Protein AF-A0A4V1L3H1-F1 (afdb_monomer_lite)

Secondary structure (DSSP, 8-state):
-HHHHHHHHTT-HHHHHHHHHHHHT--HHHHHHHHHHHHHHS-------PEEEEEE-SS-EEEEEESSHHHHHHHHHHHHHH-TTT--EEEEEE----TTS----

Organism: NCBI:txid1325107

Radius of gyration: 19.8 Å; chains: 1; bounding box: 36×34×53 Å

Foldseek 3Di:
DVVLLVCQLVVNNVVSLVCQCVVVVDDSVVSVVVSVVVCVVPPRPHQAFKKKKWWQFPVGIDIDIDRDPVVSVVVVVVCCVPPVPTTPDIDIDGPDPDPPPPPDD

Sequence (105 aa):
MQAILQFLREGRELDALEEFSSGFQTDEKTAKAAIEAIVDASPPVYVSDEYLLISRTEEGYEVSSFLSKDEARDKADDLLSSRKEVVIAVTIARSMSNRFMLDFQ

pLDDT: mean 74.25, std 14.35, range [35.84, 90.69]

Structure (mmCIF, N/CA/C/O backbone):
data_AF-A0A4V1L3H1-F1
#
_entry.id   AF-A0A4V1L3H1-F1
#
loop_
_atom_site.group_PDB
_atom_site.id
_atom_site.type_symbol
_atom_site.label_atom_id
_atom_site.label_alt_id
_atom_site.label_comp_id
_atom_site.label_asym_id
_atom_site.label_entity_id
_atom_site.label_seq_id
_atom_site.pdbx_PDB_ins_code
_atom_site.Cartn_x
_atom_site.Cartn_y
_atom_site.Cartn_z
_atom_site.occupancy
_atom_site.B_iso_or_equiv
_atom_site.auth_seq_id
_atom_site.auth_comp_id
_atom_site.auth_asym_id
_atom_site.auth_atom_id
_atom_site.pdbx_PDB_model_num
ATOM 1 N N . MET A 1 1 ? 18.008 -3.730 -17.307 1.00 74.56 1 MET A N 1
ATOM 2 C CA . MET A 1 1 ? 16.622 -4.228 -17.506 1.00 74.56 1 MET A CA 1
ATOM 3 C C . MET A 1 1 ? 16.036 -4.878 -16.253 1.00 74.56 1 MET A C 1
ATOM 5 O O . MET A 1 1 ? 14.972 -4.460 -15.828 1.00 74.56 1 MET A O 1
ATOM 9 N N . GLN A 1 2 ? 16.705 -5.853 -15.623 1.00 78.88 2 GLN A N 1
ATOM 10 C CA . GLN A 1 2 ? 16.173 -6.505 -14.412 1.00 78.88 2 GLN A CA 1
ATOM 11 C C . GLN A 1 2 ? 15.999 -5.528 -13.226 1.00 78.88 2 GLN A C 1
ATOM 13 O O . GLN A 1 2 ? 14.965 -5.565 -12.570 1.00 78.88 2 GLN A O 1
ATOM 18 N N . ALA A 1 3 ? 16.948 -4.601 -13.030 1.00 82.19 3 ALA A N 1
ATOM 19 C CA . ALA A 1 3 ? 16.862 -3.530 -12.027 1.00 82.19 3 ALA A CA 1
ATOM 20 C C . ALA A 1 3 ? 15.686 -2.566 -12.276 1.00 82.19 3 ALA A C 1
ATOM 22 O O . ALA A 1 3 ? 14.947 -2.247 -11.357 1.00 82.19 3 ALA A O 1
ATOM 23 N N . ILE A 1 4 ? 15.446 -2.189 -13.536 1.00 83.06 4 ILE A N 1
ATOM 24 C CA . ILE A 1 4 ? 14.329 -1.318 -13.941 1.00 83.06 4 ILE A CA 1
ATOM 25 C C . ILE A 1 4 ? 12.991 -1.967 -13.565 1.00 83.06 4 ILE A C 1
ATOM 27 O O . ILE A 1 4 ? 12.166 -1.346 -12.909 1.00 83.06 4 ILE A O 1
ATOM 31 N N . LEU A 1 5 ? 12.796 -3.246 -13.905 1.00 81.50 5 LEU A N 1
ATOM 32 C CA . LEU A 1 5 ? 11.579 -3.979 -13.534 1.00 81.50 5 LEU A CA 1
ATOM 33 C C . LEU A 1 5 ? 11.427 -4.141 -12.017 1.00 81.50 5 LEU A C 1
ATOM 35 O O . LEU A 1 5 ? 10.306 -4.139 -11.515 1.00 81.50 5 LEU A O 1
ATOM 39 N N . GLN A 1 6 ? 12.534 -4.292 -11.287 1.00 78.75 6 GLN A N 1
ATOM 40 C CA . GLN A 1 6 ? 12.516 -4.329 -9.828 1.00 78.75 6 GLN A CA 1
ATOM 41 C C . GLN A 1 6 ? 12.072 -2.981 -9.245 1.00 78.75 6 GLN A C 1
ATOM 43 O O . GLN A 1 6 ? 11.140 -2.954 -8.447 1.00 78.75 6 GLN A O 1
ATOM 48 N N . PHE A 1 7 ? 12.654 -1.869 -9.700 1.00 80.50 7 PHE A N 1
ATOM 49 C CA . PHE A 1 7 ? 12.252 -0.529 -9.278 1.00 80.50 7 PHE A CA 1
ATOM 50 C C . PHE A 1 7 ? 10.776 -0.249 -9.582 1.00 80.50 7 PHE A C 1
ATOM 52 O O . PHE A 1 7 ? 10.056 0.246 -8.718 1.00 80.50 7 PHE A O 1
ATOM 59 N N . LEU A 1 8 ? 10.279 -0.655 -10.756 1.00 79.50 8 LEU A N 1
ATOM 60 C CA . LEU A 1 8 ? 8.860 -0.515 -11.100 1.00 79.50 8 LEU A CA 1
ATOM 61 C C . LEU A 1 8 ? 7.938 -1.338 -10.184 1.00 79.50 8 LEU A C 1
ATOM 63 O O . LEU A 1 8 ? 6.875 -0.855 -9.804 1.00 79.50 8 LEU A O 1
ATOM 67 N N . ARG A 1 9 ? 8.338 -2.550 -9.772 1.00 72.44 9 ARG A N 1
ATOM 68 C CA . ARG A 1 9 ? 7.576 -3.367 -8.800 1.00 72.44 9 ARG A CA 1
ATOM 69 C C . ARG A 1 9 ? 7.538 -2.756 -7.401 1.00 72.44 9 ARG A C 1
ATOM 71 O O . ARG A 1 9 ? 6.559 -2.933 -6.686 1.00 72.44 9 ARG A O 1
ATOM 78 N N . GLU A 1 10 ? 8.594 -2.046 -7.023 1.00 73.75 10 GLU A N 1
ATOM 79 C CA . GLU A 1 10 ? 8.723 -1.356 -5.735 1.00 73.75 10 GLU A CA 1
ATOM 80 C C . GLU A 1 10 ? 8.067 0.043 -5.741 1.00 73.75 10 GLU A C 1
ATOM 82 O O . GLU A 1 10 ? 8.128 0.753 -4.740 1.00 73.75 10 GLU A O 1
ATOM 87 N N . GLY A 1 11 ? 7.452 0.471 -6.855 1.00 71.69 11 GLY A N 1
ATOM 88 C CA . GLY A 1 11 ? 6.880 1.818 -7.007 1.00 71.69 11 GLY A CA 1
ATOM 89 C C . GLY A 1 11 ? 7.926 2.935 -7.157 1.00 71.69 11 GLY A C 1
ATOM 90 O O . GLY A 1 11 ? 7.594 4.119 -7.090 1.00 71.69 11 GLY A O 1
ATOM 91 N N . ARG A 1 12 ? 9.193 2.575 -7.381 1.00 76.75 12 ARG A N 1
ATOM 92 C CA . ARG A 1 12 ? 10.361 3.462 -7.486 1.00 76.75 12 ARG A CA 1
ATOM 93 C C . ARG A 1 12 ? 10.594 3.932 -8.920 1.00 76.75 12 ARG A C 1
ATOM 95 O O . ARG A 1 12 ? 11.606 3.645 -9.553 1.00 76.75 12 ARG A O 1
ATOM 102 N N . GLU A 1 13 ? 9.628 4.651 -9.474 1.00 80.56 13 GLU A N 1
ATOM 103 C CA . GLU A 1 13 ? 9.659 4.967 -10.906 1.00 80.56 13 GLU A CA 1
ATOM 104 C C . GLU A 1 13 ? 10.712 6.009 -11.306 1.00 80.56 13 GLU A C 1
ATOM 106 O O . GLU A 1 13 ? 11.177 5.982 -12.441 1.00 80.56 13 GLU A O 1
ATOM 111 N N . LEU A 1 14 ? 11.126 6.894 -10.392 1.00 80.12 14 LEU A N 1
ATOM 112 C CA . LEU A 1 14 ? 12.234 7.824 -10.647 1.00 80.12 14 LEU A CA 1
ATOM 113 C C . LEU A 1 14 ? 13.564 7.076 -10.780 1.00 80.12 14 LEU A C 1
ATOM 115 O O . LEU A 1 14 ? 14.284 7.290 -11.748 1.00 80.12 14 LEU A O 1
ATOM 119 N N . ASP A 1 15 ? 13.833 6.123 -9.884 1.00 84.31 15 ASP A N 1
ATOM 120 C CA . ASP A 1 15 ? 15.017 5.265 -9.985 1.00 84.31 15 ASP A CA 1
ATOM 121 C C . ASP A 1 15 ? 14.985 4.421 -11.271 1.00 84.31 15 ASP A C 1
ATOM 123 O O . ASP A 1 15 ? 16.005 4.237 -11.931 1.00 84.31 15 ASP A O 1
ATOM 127 N N . ALA A 1 16 ? 13.802 3.943 -11.679 1.00 85.69 16 ALA A N 1
ATOM 128 C CA . ALA A 1 16 ? 13.626 3.239 -12.949 1.00 85.69 16 ALA A CA 1
ATOM 129 C C . ALA A 1 16 ? 13.931 4.132 -14.166 1.00 85.69 16 ALA A C 1
ATOM 131 O O . ALA A 1 16 ? 14.540 3.658 -15.126 1.00 85.69 16 ALA A O 1
ATOM 132 N N . LEU A 1 17 ? 13.528 5.408 -14.128 1.00 87.25 17 LEU A N 1
ATOM 133 C CA . LEU A 1 17 ? 13.802 6.399 -15.174 1.00 87.25 17 LEU A CA 1
ATOM 134 C C . LEU A 1 17 ? 15.284 6.755 -15.256 1.00 87.25 17 LEU A C 1
ATOM 136 O O . LEU A 1 17 ? 15.832 6.794 -16.356 1.00 87.25 17 LEU A O 1
ATOM 140 N N . GLU A 1 18 ? 15.934 6.989 -14.118 1.00 87.44 18 GLU A N 1
ATOM 141 C CA . GLU A 1 18 ? 17.368 7.277 -14.052 1.00 87.44 18 GLU A CA 1
ATOM 142 C C . GLU A 1 18 ? 18.193 6.090 -14.556 1.00 87.44 18 GLU A C 1
ATOM 144 O O . GLU A 1 18 ? 19.073 6.261 -15.403 1.00 87.44 18 GLU A O 1
ATOM 149 N N . GLU A 1 19 ? 17.855 4.876 -14.116 1.00 90.69 19 GLU A N 1
ATOM 150 C CA . GLU A 1 19 ? 18.501 3.640 -14.560 1.00 90.69 19 GLU A CA 1
ATOM 151 C C . GLU A 1 19 ? 18.299 3.408 -16.066 1.00 90.69 19 GLU A C 1
ATOM 153 O O . GLU A 1 19 ? 19.228 3.005 -16.769 1.00 90.69 19 GLU A O 1
ATOM 158 N N . PHE A 1 20 ? 17.102 3.692 -16.595 1.00 89.75 20 PHE A N 1
ATOM 159 C CA . PHE A 1 20 ? 16.829 3.587 -18.029 1.00 89.75 20 PHE A CA 1
ATOM 160 C C . PHE A 1 20 ? 17.616 4.637 -18.823 1.00 89.75 20 PHE A C 1
ATOM 162 O O . PHE A 1 20 ? 18.320 4.299 -19.772 1.00 89.75 20 PHE A O 1
ATOM 169 N N . SER A 1 21 ? 17.533 5.905 -18.424 1.00 89.88 21 SER A N 1
ATOM 170 C CA . SER A 1 21 ? 18.206 7.025 -19.086 1.00 89.88 21 SER A CA 1
ATOM 171 C C . SER A 1 21 ? 19.726 6.837 -19.116 1.00 89.88 21 SER A C 1
ATOM 173 O O . SER A 1 21 ? 20.347 6.934 -20.175 1.00 89.88 21 SER A O 1
ATOM 175 N N . SER A 1 22 ? 20.316 6.463 -17.978 1.00 89.00 22 SER A N 1
ATOM 176 C CA . SER A 1 22 ? 21.751 6.199 -17.840 1.00 89.00 22 SER A CA 1
ATOM 177 C C . SER A 1 22 ? 22.186 4.956 -18.623 1.00 89.00 22 SER A C 1
ATOM 179 O O . SER A 1 22 ? 23.158 4.998 -19.380 1.00 89.00 22 SER A O 1
ATOM 181 N N . GLY A 1 23 ? 21.438 3.853 -18.501 1.00 89.06 23 GLY A N 1
ATOM 182 C CA . GLY A 1 23 ? 21.775 2.582 -19.142 1.00 89.06 23 GLY A CA 1
ATOM 183 C C . GLY A 1 23 ? 21.630 2.590 -20.665 1.00 89.06 23 GLY A C 1
ATOM 184 O O . GLY A 1 23 ? 22.396 1.914 -21.352 1.00 89.06 23 GLY A O 1
ATOM 185 N N . PHE A 1 24 ? 20.673 3.356 -21.198 1.00 88.12 24 PHE A N 1
ATOM 186 C CA . PHE A 1 24 ? 20.392 3.438 -22.635 1.00 88.12 24 PHE A CA 1
ATOM 187 C C . PHE A 1 24 ? 20.868 4.744 -23.291 1.00 88.12 24 PHE A C 1
ATOM 189 O O . PHE A 1 24 ? 20.733 4.880 -24.505 1.00 88.12 24 PHE A O 1
ATOM 196 N N . GLN A 1 25 ? 21.457 5.672 -22.525 1.00 90.31 25 GLN A N 1
ATOM 197 C CA . GLN A 1 25 ? 21.930 6.984 -22.995 1.00 90.31 25 GLN A CA 1
ATOM 198 C C . GLN A 1 25 ? 20.861 7.764 -23.778 1.00 90.31 25 GLN A C 1
ATOM 200 O O . GLN A 1 25 ? 21.127 8.336 -24.836 1.00 90.31 25 GLN A O 1
ATOM 205 N N . THR A 1 26 ? 19.631 7.765 -23.269 1.00 90.06 26 THR A N 1
ATOM 206 C CA . THR A 1 26 ? 18.490 8.449 -23.894 1.00 90.06 26 THR A CA 1
ATOM 207 C C . THR A 1 26 ? 18.148 9.742 -23.168 1.00 90.06 26 THR A C 1
ATOM 209 O O . THR A 1 26 ? 18.444 9.898 -21.989 1.00 90.06 26 THR A O 1
ATOM 212 N N . ASP A 1 27 ? 17.468 10.661 -23.84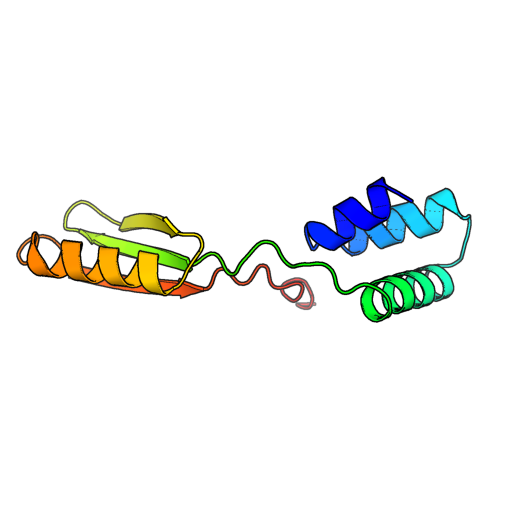8 1.00 89.25 27 ASP A N 1
ATOM 213 C CA . ASP A 1 27 ? 16.887 11.829 -23.195 1.00 89.25 27 ASP A CA 1
ATOM 214 C C . ASP A 1 27 ? 15.704 11.438 -22.294 1.00 89.25 27 ASP A C 1
ATOM 216 O O . ASP A 1 27 ? 15.042 10.413 -22.482 1.00 89.25 27 ASP A O 1
ATOM 220 N N . GLU A 1 28 ? 15.419 12.291 -21.313 1.00 81.50 28 GLU A N 1
ATOM 221 C CA . GLU A 1 28 ? 14.392 12.062 -20.292 1.00 81.50 28 GLU A CA 1
ATOM 222 C C . GLU A 1 28 ? 13.006 11.798 -20.896 1.00 81.50 28 GLU A C 1
ATOM 224 O O . GLU A 1 28 ? 12.267 10.931 -20.430 1.00 81.50 28 GLU A O 1
ATOM 229 N N . LYS A 1 29 ? 12.667 12.490 -21.990 1.00 87.06 29 LYS A N 1
ATOM 230 C CA . LYS A 1 29 ? 11.384 12.321 -22.680 1.00 87.06 29 LYS A CA 1
ATOM 231 C C . LYS A 1 29 ? 11.233 10.917 -23.267 1.00 87.06 29 LYS A C 1
ATOM 233 O O . LYS A 1 29 ? 10.162 10.321 -23.153 1.00 87.06 29 LYS A O 1
ATOM 238 N N . THR A 1 30 ? 12.290 10.388 -23.880 1.00 85.75 30 THR A N 1
ATOM 239 C CA . THR A 1 30 ? 12.288 9.038 -24.457 1.00 85.75 30 THR A CA 1
ATOM 240 C C . THR A 1 30 ? 12.315 7.973 -23.366 1.00 85.75 30 THR A C 1
ATOM 242 O O . THR A 1 30 ? 11.570 6.997 -23.459 1.00 85.75 30 THR A O 1
ATOM 245 N N . ALA A 1 31 ? 13.100 8.177 -22.303 1.00 86.69 31 ALA A N 1
ATOM 246 C CA . ALA A 1 31 ? 13.117 7.281 -21.147 1.00 86.69 31 ALA A CA 1
ATOM 247 C C . ALA A 1 31 ? 11.729 7.185 -20.494 1.00 86.69 31 ALA A C 1
ATOM 249 O O . ALA A 1 31 ? 11.250 6.088 -20.212 1.00 86.69 31 ALA A O 1
ATOM 250 N N . LYS A 1 32 ? 11.038 8.321 -20.341 1.00 84.88 32 LYS A N 1
ATOM 251 C CA . LYS A 1 32 ? 9.673 8.376 -19.812 1.00 84.88 32 LYS A CA 1
ATOM 252 C C . LYS A 1 32 ? 8.679 7.593 -20.659 1.00 84.88 32 LYS A C 1
ATOM 254 O O . LYS A 1 32 ? 7.998 6.721 -20.127 1.00 84.88 32 LYS A O 1
ATOM 259 N N . ALA A 1 33 ? 8.658 7.836 -21.967 1.00 86.81 33 ALA A N 1
ATOM 260 C CA . ALA A 1 33 ? 7.777 7.108 -22.879 1.00 86.81 33 ALA A CA 1
ATOM 261 C C . ALA A 1 33 ? 8.048 5.590 -22.868 1.00 86.81 33 ALA A C 1
ATOM 263 O O . ALA A 1 33 ? 7.123 4.789 -22.979 1.00 86.81 33 ALA A O 1
ATOM 264 N N . ALA A 1 34 ? 9.311 5.180 -22.710 1.00 84.56 34 ALA A N 1
ATOM 265 C CA . ALA A 1 34 ? 9.683 3.772 -22.633 1.00 84.56 34 ALA A CA 1
ATOM 266 C C . ALA A 1 34 ? 9.236 3.113 -21.318 1.00 84.56 34 ALA A C 1
ATOM 268 O O . ALA A 1 34 ? 8.716 1.999 -21.345 1.00 84.56 34 ALA A O 1
ATOM 269 N N . ILE A 1 35 ? 9.403 3.791 -20.179 1.00 84.38 35 ILE A N 1
ATOM 270 C CA . ILE A 1 35 ? 8.925 3.301 -18.880 1.00 84.38 35 ILE A CA 1
ATOM 271 C C . ILE A 1 35 ? 7.396 3.187 -18.868 1.00 84.38 35 ILE A C 1
ATOM 273 O O . ILE A 1 35 ? 6.879 2.154 -18.449 1.00 84.38 35 ILE A O 1
ATOM 277 N N . GLU A 1 36 ? 6.683 4.186 -19.393 1.00 82.62 36 GLU A N 1
ATOM 278 C CA . GLU A 1 36 ? 5.221 4.152 -19.539 1.00 82.62 36 GLU A CA 1
ATOM 279 C C . GLU A 1 36 ? 4.776 2.951 -20.390 1.00 82.62 36 GLU A C 1
ATOM 281 O O . GLU A 1 36 ? 3.922 2.176 -19.967 1.00 82.62 36 GLU A O 1
ATOM 286 N N . ALA A 1 37 ? 5.435 2.704 -21.528 1.00 84.44 37 ALA A N 1
ATOM 287 C CA . ALA A 1 37 ? 5.140 1.545 -22.371 1.00 84.44 37 ALA A CA 1
ATOM 288 C C . ALA A 1 37 ? 5.417 0.194 -21.679 1.00 84.44 37 ALA A C 1
ATOM 290 O O . ALA A 1 37 ? 4.702 -0.780 -21.918 1.00 84.44 37 ALA A O 1
ATOM 291 N N . ILE A 1 38 ? 6.445 0.111 -20.823 1.00 82.75 38 ILE A N 1
ATOM 292 C CA . ILE A 1 38 ? 6.751 -1.097 -20.037 1.00 82.75 38 ILE A CA 1
ATOM 293 C C . ILE A 1 38 ? 5.662 -1.348 -18.989 1.00 82.75 38 ILE A C 1
ATOM 295 O O . ILE A 1 38 ? 5.232 -2.491 -18.828 1.00 82.75 38 ILE A O 1
ATOM 299 N N . VAL A 1 39 ? 5.208 -0.296 -18.305 1.00 78.56 39 VAL A N 1
ATOM 300 C CA . VAL A 1 39 ? 4.112 -0.366 -17.329 1.00 78.56 39 VAL A CA 1
ATOM 301 C C . VAL A 1 39 ? 2.804 -0.776 -18.009 1.00 78.56 39 VAL A C 1
ATOM 303 O O . VAL A 1 39 ? 2.120 -1.661 -17.505 1.00 78.56 39 VAL A O 1
ATOM 306 N N . ASP A 1 40 ? 2.490 -0.223 -19.180 1.00 76.00 40 ASP A N 1
ATOM 307 C CA . ASP A 1 40 ? 1.281 -0.583 -19.932 1.00 76.00 40 ASP A CA 1
ATOM 308 C C . ASP A 1 40 ? 1.312 -2.036 -20.436 1.00 76.00 40 ASP A C 1
ATOM 310 O O . ASP A 1 40 ? 0.303 -2.743 -20.392 1.00 76.00 40 ASP A O 1
ATOM 314 N N . ALA A 1 41 ? 2.471 -2.508 -20.907 1.00 76.31 41 ALA A N 1
ATOM 315 C CA . ALA A 1 41 ? 2.632 -3.869 -21.422 1.00 76.31 41 ALA A CA 1
ATOM 316 C C . ALA A 1 41 ? 2.691 -4.932 -20.313 1.00 76.31 41 ALA A C 1
ATOM 318 O O . ALA A 1 41 ? 2.329 -6.090 -20.535 1.00 76.31 41 ALA A O 1
ATOM 319 N N . SER A 1 42 ? 3.176 -4.559 -19.130 1.00 66.50 42 SER A N 1
ATOM 320 C CA . SER A 1 42 ? 3.288 -5.434 -17.969 1.00 66.50 42 SER A CA 1
ATOM 321 C C . SER A 1 42 ? 3.081 -4.610 -16.698 1.00 66.50 42 SER A C 1
ATOM 323 O O . SER A 1 42 ? 4.073 -4.229 -16.062 1.00 66.50 42 SER A O 1
ATOM 325 N N . PRO A 1 43 ? 1.817 -4.381 -16.292 1.00 61.81 43 PRO A N 1
ATOM 326 C CA . PRO A 1 43 ? 1.505 -3.613 -15.098 1.00 61.81 43 PRO A CA 1
ATOM 327 C C . PRO A 1 43 ? 2.285 -4.183 -13.916 1.00 61.81 43 PRO A C 1
ATOM 329 O O . PRO A 1 43 ? 2.227 -5.401 -13.691 1.00 61.81 43 PRO A O 1
ATOM 332 N N . PRO A 1 44 ? 3.059 -3.363 -13.183 1.00 57.28 44 PRO A N 1
ATOM 333 C CA . PRO A 1 44 ? 3.712 -3.846 -11.987 1.00 57.28 44 PRO A CA 1
ATOM 334 C C . PRO A 1 44 ? 2.624 -4.407 -11.074 1.00 57.28 44 PRO A C 1
ATOM 336 O O . PRO A 1 44 ? 1.620 -3.754 -10.787 1.00 57.28 44 PRO A O 1
ATOM 339 N N . VAL A 1 45 ? 2.803 -5.661 -10.661 1.00 51.50 45 VAL A N 1
ATOM 340 C CA . VAL A 1 45 ? 2.001 -6.244 -9.590 1.00 51.50 45 VAL A CA 1
ATOM 341 C C . VAL A 1 45 ? 2.411 -5.474 -8.346 1.00 51.50 45 VAL A C 1
ATOM 343 O O . VAL A 1 45 ? 3.437 -5.786 -7.743 1.00 51.50 45 VAL A O 1
ATOM 346 N N . TYR A 1 46 ? 1.675 -4.405 -8.043 1.00 52.69 46 TYR A N 1
ATOM 347 C CA . TYR A 1 46 ? 1.840 -3.655 -6.810 1.00 52.69 46 TYR A CA 1
ATOM 348 C C . TYR A 1 46 ? 1.839 -4.668 -5.667 1.00 52.69 46 TYR A C 1
ATOM 350 O O . TYR A 1 46 ? 0.931 -5.501 -5.572 1.00 52.69 46 TYR A O 1
ATOM 358 N N . VAL A 1 47 ? 2.903 -4.648 -4.858 1.00 51.78 47 VAL A N 1
ATOM 359 C CA . VAL A 1 47 ? 2.965 -5.442 -3.629 1.00 51.78 47 VAL A CA 1
ATOM 360 C C . VAL A 1 47 ? 1.697 -5.101 -2.851 1.00 51.78 47 VAL A C 1
ATOM 362 O O . VAL A 1 47 ? 1.373 -3.922 -2.713 1.00 51.78 47 VAL A O 1
ATOM 365 N N . SER A 1 48 ? 0.934 -6.145 -2.522 1.00 51.97 48 SER A N 1
ATOM 366 C CA . SER A 1 48 ? -0.487 -6.097 -2.170 1.00 51.97 48 SER A CA 1
ATOM 367 C C . SER A 1 48 ? -0.842 -4.941 -1.248 1.00 51.97 48 SER A C 1
ATOM 369 O O . SER A 1 48 ? -0.057 -4.616 -0.365 1.00 51.97 48 SER A O 1
ATOM 371 N N . ASP A 1 49 ? -2.047 -4.397 -1.423 1.00 58.34 49 ASP A N 1
ATOM 372 C CA . ASP A 1 49 ? -2.665 -3.406 -0.542 1.00 58.34 49 ASP A CA 1
ATOM 373 C C . ASP A 1 49 ? -2.428 -3.724 0.939 1.00 58.34 49 ASP A C 1
ATOM 375 O O . ASP A 1 49 ? -3.195 -4.461 1.550 1.00 58.34 49 ASP A O 1
ATOM 379 N N . GLU A 1 50 ? -1.363 -3.182 1.523 1.00 65.25 50 GLU A N 1
ATOM 380 C CA . GLU A 1 50 ? -1.064 -3.405 2.929 1.00 65.25 50 GLU A CA 1
ATOM 381 C C . GLU A 1 50 ? -2.009 -2.514 3.734 1.00 65.25 50 GLU A C 1
ATOM 383 O O . GLU A 1 50 ? -2.107 -1.310 3.498 1.00 65.25 50 GLU A O 1
ATOM 388 N N . TYR A 1 51 ? -2.760 -3.087 4.661 1.00 76.44 51 TYR A N 1
ATOM 389 C CA . TYR A 1 51 ? -3.651 -2.359 5.548 1.00 76.44 51 TYR A CA 1
ATOM 390 C C . TYR A 1 51 ? -2.998 -2.216 6.919 1.00 76.44 51 TYR A C 1
ATOM 392 O O . TYR A 1 51 ? -2.578 -3.185 7.544 1.00 76.44 51 TYR A O 1
ATOM 400 N N . LEU A 1 52 ? -2.929 -0.981 7.398 1.00 79.25 52 LEU A N 1
ATOM 401 C CA . LEU A 1 52 ? -2.441 -0.632 8.721 1.00 79.25 52 LEU A CA 1
ATOM 402 C C . LEU A 1 52 ? -3.609 -0.581 9.699 1.00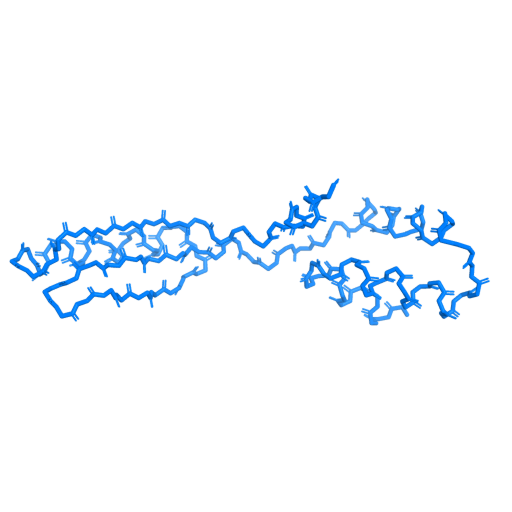 79.25 52 LEU A C 1
ATOM 404 O O . LEU A 1 52 ? -4.641 0.030 9.416 1.00 79.25 52 LEU A O 1
ATOM 408 N N . LEU A 1 53 ? -3.418 -1.173 10.868 1.00 82.44 53 LEU A N 1
ATOM 409 C CA . LEU A 1 53 ? -4.300 -1.058 12.014 1.00 82.44 53 LEU A CA 1
ATOM 410 C C . LEU A 1 53 ? -3.650 -0.132 13.037 1.00 82.44 53 LEU A C 1
ATOM 412 O O . LEU A 1 53 ? -2.574 -0.430 13.549 1.00 82.44 53 LEU A O 1
ATOM 416 N N . ILE A 1 54 ? -4.307 0.981 13.339 1.00 83.38 54 ILE A N 1
ATOM 417 C CA . ILE A 1 54 ? -3.857 1.949 14.338 1.00 83.38 54 ILE A CA 1
ATOM 418 C C . ILE A 1 54 ? -4.801 1.852 15.529 1.00 83.38 54 ILE A C 1
ATOM 420 O O . ILE A 1 54 ? -5.983 2.184 15.406 1.00 83.38 54 ILE A O 1
ATOM 424 N N . SER A 1 55 ? -4.291 1.418 16.677 1.00 83.38 55 SER A N 1
ATOM 425 C CA . SER A 1 55 ? -5.041 1.356 17.932 1.00 83.38 55 SER A CA 1
ATOM 426 C C . SER A 1 55 ? -4.522 2.379 18.932 1.00 83.38 55 SER A C 1
ATOM 428 O O . SER A 1 55 ? -3.318 2.511 19.136 1.00 83.38 55 SER A O 1
ATOM 430 N N . ARG A 1 56 ? -5.441 3.094 19.584 1.00 79.75 56 ARG A N 1
ATOM 431 C CA . ARG A 1 56 ? -5.134 4.000 20.694 1.00 79.75 56 ARG A CA 1
ATOM 432 C C . ARG A 1 56 ? -5.486 3.332 22.018 1.00 79.75 56 ARG A C 1
ATOM 434 O O . ARG A 1 56 ? -6.642 2.955 22.213 1.00 79.75 56 ARG A O 1
ATOM 441 N N . THR A 1 57 ? -4.517 3.240 22.917 1.00 78.88 57 THR A N 1
ATOM 442 C CA . THR A 1 57 ? -4.669 2.746 24.291 1.00 78.88 57 THR A CA 1
ATOM 443 C C . THR A 1 57 ? -4.427 3.872 25.301 1.00 78.88 57 THR A C 1
ATOM 445 O O . THR A 1 57 ? -4.123 5.005 24.916 1.00 78.88 57 THR A O 1
ATOM 448 N N . GLU A 1 58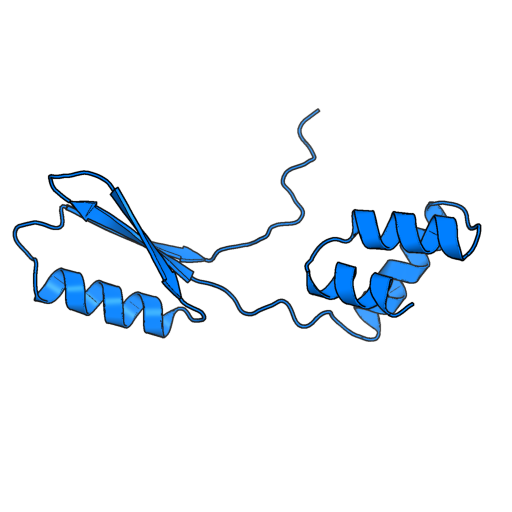 ? -4.556 3.583 26.599 1.00 78.31 58 GLU A N 1
ATOM 449 C CA . GLU A 1 58 ? -4.151 4.518 27.664 1.00 78.31 58 GLU A CA 1
ATOM 450 C C . GLU A 1 58 ? -2.647 4.844 27.626 1.00 78.31 58 GLU A C 1
ATOM 452 O O . GLU A 1 58 ? -2.242 5.947 27.988 1.00 78.31 58 GLU A O 1
ATOM 457 N N . GLU A 1 59 ? -1.825 3.909 27.144 1.00 79.81 59 GLU A N 1
ATOM 458 C CA . GLU A 1 59 ? -0.363 4.030 27.098 1.00 79.81 59 GLU A CA 1
ATOM 459 C C . GLU A 1 59 ? 0.143 4.751 25.836 1.00 79.81 59 GLU A C 1
ATOM 461 O O . GLU A 1 59 ? 1.286 5.207 25.803 1.00 79.81 59 GLU A O 1
ATOM 466 N N . GLY A 1 60 ? -0.692 4.892 24.798 1.00 77.56 60 GLY A N 1
ATOM 467 C CA . GLY A 1 60 ? -0.328 5.604 23.574 1.00 77.56 60 GLY A CA 1
ATOM 468 C C . GLY A 1 60 ? -0.969 5.044 22.305 1.00 77.56 60 GLY A C 1
ATOM 469 O O . GLY A 1 60 ? -2.132 4.646 22.296 1.00 77.56 60 GLY A O 1
ATOM 470 N N . TYR A 1 61 ? -0.211 5.071 21.208 1.00 78.88 61 TYR A N 1
ATOM 471 C CA . TYR A 1 61 ? -0.619 4.527 19.912 1.00 78.88 61 TYR A CA 1
ATOM 472 C C . TYR A 1 61 ? 0.201 3.282 19.584 1.00 78.88 61 TYR A C 1
ATOM 474 O O . TYR A 1 61 ? 1.420 3.281 19.732 1.00 78.88 61 TYR A O 1
ATOM 482 N N . GLU A 1 62 ? -0.475 2.259 19.080 1.00 81.44 62 GLU A N 1
ATOM 483 C CA . GLU A 1 62 ? 0.123 1.043 18.540 1.00 81.44 62 GLU A CA 1
ATOM 484 C C . GLU A 1 62 ? -0.283 0.909 17.068 1.00 81.44 62 GLU A C 1
ATOM 486 O O . GLU A 1 62 ? -1.430 1.183 16.704 1.00 81.44 62 GLU A O 1
ATOM 491 N N . VAL A 1 63 ? 0.670 0.526 16.217 1.00 81.00 63 VAL A N 1
ATOM 492 C CA . VAL A 1 63 ? 0.463 0.351 14.775 1.00 81.00 63 VAL A CA 1
ATOM 493 C C . VAL A 1 63 ? 0.870 -1.065 14.392 1.00 81.00 63 VAL A C 1
ATOM 495 O O . VAL A 1 63 ? 1.982 -1.493 14.687 1.00 81.00 63 VAL A O 1
ATOM 498 N N . SER A 1 64 ? -0.031 -1.784 13.730 1.00 80.69 64 SER A N 1
ATOM 499 C CA . SER A 1 64 ? 0.204 -3.115 13.157 1.00 80.69 64 SER A CA 1
ATOM 500 C C . SER A 1 64 ? -0.057 -3.087 11.653 1.00 80.69 64 SER A C 1
ATOM 502 O O . SER A 1 64 ? -0.884 -2.298 11.199 1.00 80.69 64 SER A O 1
ATOM 504 N N . SER A 1 65 ? 0.612 -3.942 10.880 1.00 74.31 65 SER A N 1
ATOM 505 C CA . SER A 1 65 ? 0.416 -4.033 9.431 1.00 74.31 65 SER A CA 1
ATOM 506 C C . SER A 1 65 ? -0.059 -5.419 8.992 1.00 74.31 65 SER A C 1
ATOM 508 O O . SER A 1 65 ? 0.268 -6.429 9.617 1.00 74.31 65 SER A O 1
ATOM 510 N N . PHE A 1 66 ? -0.885 -5.448 7.944 1.00 80.44 66 PHE A N 1
ATOM 511 C CA . PHE A 1 66 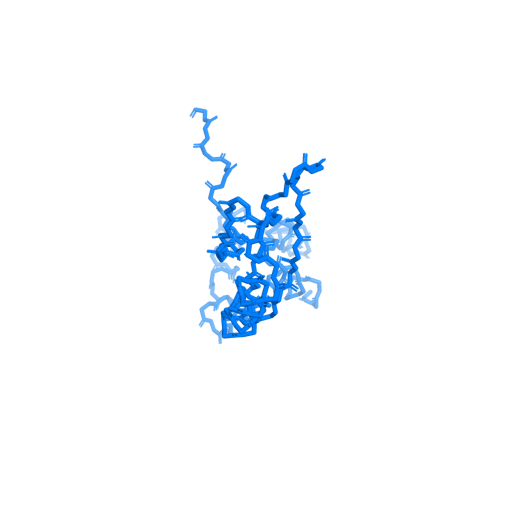? -1.538 -6.641 7.405 1.00 80.44 66 PHE A CA 1
ATOM 512 C C . PHE A 1 66 ? -1.556 -6.591 5.884 1.00 80.44 66 PHE A C 1
ATOM 514 O O . PHE A 1 66 ? -1.701 -5.523 5.301 1.00 80.44 66 PHE A O 1
ATOM 521 N N . LEU A 1 67 ? -1.473 -7.745 5.228 1.00 69.25 67 LEU A N 1
ATOM 522 C CA . LEU A 1 67 ? -1.431 -7.816 3.765 1.00 69.25 67 LEU A CA 1
ATOM 523 C C . LEU A 1 67 ? -2.807 -7.622 3.114 1.00 69.25 67 LEU A C 1
ATOM 525 O O . LEU A 1 67 ? -2.883 -7.392 1.909 1.00 69.25 67 LEU A O 1
ATOM 529 N N . SER A 1 68 ? -3.890 -7.731 3.888 1.00 78.38 68 SER A N 1
ATOM 530 C CA . SER A 1 68 ? -5.257 -7.573 3.398 1.00 78.38 68 SER A CA 1
ATOM 531 C C . SER A 1 68 ? -6.158 -6.802 4.364 1.00 78.38 68 SER A C 1
ATOM 533 O O . SER A 1 68 ? -5.927 -6.726 5.574 1.00 78.38 68 SER A O 1
ATOM 535 N N . LYS A 1 69 ? -7.237 -6.235 3.811 1.00 79.00 69 LYS A N 1
ATOM 536 C CA . LYS A 1 69 ? -8.2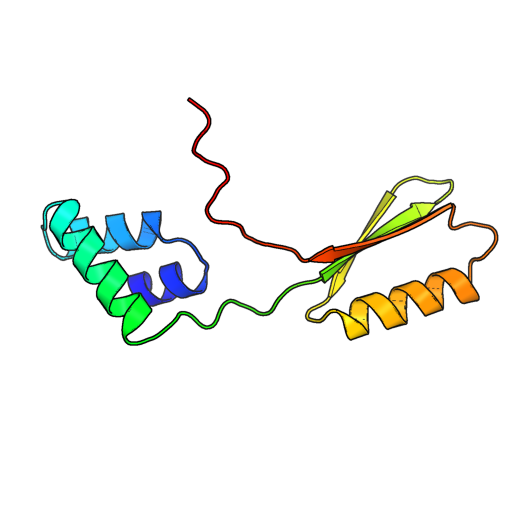42 -5.488 4.577 1.00 79.00 69 LYS A CA 1
ATOM 537 C C . LYS A 1 69 ? -8.982 -6.372 5.573 1.00 79.00 69 LYS A C 1
ATOM 539 O O . LYS A 1 69 ? -9.317 -5.904 6.658 1.00 79.00 69 LYS A O 1
ATOM 544 N N . ASP A 1 70 ? -9.271 -7.606 5.172 1.00 83.19 70 ASP A N 1
ATOM 545 C CA . ASP A 1 70 ? -10.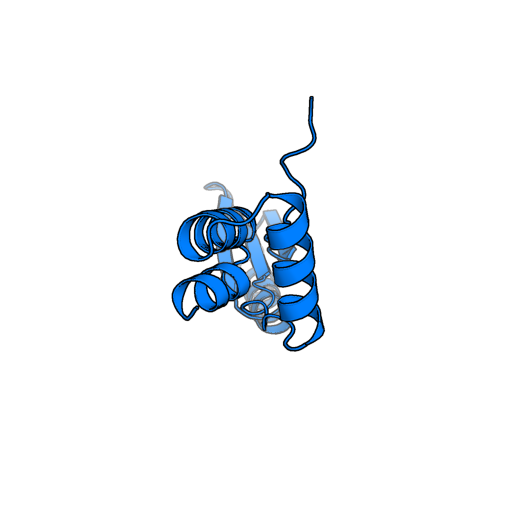071 -8.534 5.965 1.00 83.19 70 ASP A CA 1
ATOM 546 C C . ASP A 1 70 ? -9.280 -9.001 7.191 1.00 83.19 70 ASP A C 1
ATOM 548 O O . ASP A 1 70 ? -9.799 -8.922 8.297 1.00 83.19 70 ASP A O 1
ATOM 552 N N . GLU A 1 71 ? -7.984 -9.305 7.045 1.00 82.50 71 GLU A N 1
ATOM 553 C CA . GLU A 1 71 ? -7.103 -9.610 8.186 1.00 82.50 71 GLU A CA 1
ATOM 554 C C . GLU A 1 71 ? -6.999 -8.437 9.173 1.00 82.50 71 GLU A C 1
ATOM 556 O O . GLU A 1 71 ? -7.101 -8.625 10.388 1.00 82.50 71 GLU A O 1
ATOM 561 N N . ALA A 1 72 ? -6.834 -7.210 8.662 1.00 84.44 72 ALA A N 1
ATOM 562 C CA . ALA A 1 72 ? -6.805 -6.015 9.504 1.00 84.44 72 ALA A CA 1
ATOM 563 C C . ALA A 1 72 ? -8.132 -5.810 10.253 1.00 84.44 72 ALA A C 1
ATOM 565 O O . ALA A 1 72 ? -8.141 -5.346 11.396 1.00 84.44 72 ALA A O 1
ATOM 566 N N . ARG A 1 73 ? -9.258 -6.156 9.617 1.00 85.88 73 ARG A N 1
ATOM 567 C CA . ARG A 1 73 ? -10.597 -6.041 10.197 1.00 85.88 73 ARG A CA 1
ATOM 568 C C . ARG A 1 73 ? -10.866 -7.098 11.253 1.00 85.88 73 ARG A C 1
ATOM 570 O O . ARG A 1 73 ? -11.293 -6.729 12.342 1.00 85.88 73 ARG A O 1
ATOM 577 N N . ASP A 1 74 ? -10.560 -8.357 10.970 1.00 87.81 74 ASP A N 1
ATOM 578 C CA . ASP A 1 74 ? -10.702 -9.444 11.936 1.00 87.81 74 ASP A CA 1
ATOM 579 C C . ASP A 1 74 ? -9.888 -9.129 13.198 1.00 87.81 74 ASP A C 1
ATOM 581 O O . ASP A 1 74 ? -10.378 -9.257 14.321 1.00 87.81 74 ASP A O 1
ATOM 585 N N . LYS A 1 75 ? -8.680 -8.570 13.030 1.00 86.19 75 LYS A N 1
ATOM 586 C CA . LYS A 1 75 ? -7.866 -8.143 14.171 1.00 86.19 75 LYS A CA 1
ATOM 587 C C . LYS A 1 75 ? -8.445 -6.949 14.933 1.00 86.19 75 LYS A C 1
ATOM 589 O O . LYS A 1 75 ? -8.326 -6.891 16.160 1.00 86.19 75 LYS A O 1
ATOM 594 N N . ALA A 1 76 ? -9.049 -5.992 14.231 1.00 84.81 76 ALA A N 1
ATOM 595 C CA . ALA A 1 76 ? -9.746 -4.869 14.852 1.00 84.81 76 ALA A CA 1
ATOM 596 C C . ALA A 1 76 ? -10.914 -5.358 15.721 1.00 84.81 76 ALA A C 1
ATOM 598 O O . ALA A 1 76 ? -11.047 -4.935 16.872 1.00 84.81 76 ALA A O 1
ATOM 599 N N . ASP A 1 77 ? -11.720 -6.277 15.189 1.00 86.88 77 ASP A N 1
ATOM 600 C CA . ASP A 1 77 ? -12.880 -6.848 15.872 1.00 86.88 77 ASP A CA 1
ATOM 601 C C . ASP A 1 77 ? -12.451 -7.693 17.089 1.00 86.88 77 ASP A C 1
ATOM 603 O O . ASP A 1 77 ? -13.052 -7.593 18.165 1.00 86.88 77 ASP A O 1
ATOM 607 N N . ASP A 1 78 ? -11.345 -8.435 16.988 1.00 85.75 78 ASP A N 1
ATOM 608 C CA . ASP A 1 78 ? -10.718 -9.130 18.119 1.00 85.75 78 ASP A CA 1
ATOM 609 C C . ASP A 1 78 ? -10.285 -8.163 19.233 1.00 85.75 78 ASP A C 1
ATOM 611 O O . ASP A 1 78 ? -10.541 -8.406 20.416 1.00 85.75 78 ASP A O 1
ATOM 615 N N . LEU A 1 79 ? -9.640 -7.043 18.892 1.00 81.62 79 LEU A N 1
ATOM 616 C CA . LEU A 1 79 ? -9.212 -6.043 19.878 1.00 81.62 79 LEU A CA 1
ATOM 617 C C . LEU A 1 79 ? -10.406 -5.370 20.559 1.00 81.62 79 LEU A C 1
ATOM 619 O O . LEU A 1 79 ? -10.422 -5.234 21.783 1.00 81.62 79 LEU A O 1
ATOM 623 N N . LEU A 1 80 ? -11.423 -4.991 19.785 1.00 80.62 80 LEU A N 1
ATOM 624 C CA . LEU A 1 80 ? -12.637 -4.362 20.306 1.00 80.62 80 LEU A CA 1
ATOM 625 C C . LEU A 1 80 ? -13.483 -5.327 21.143 1.00 80.62 80 LEU A C 1
ATOM 627 O O . LEU A 1 80 ? -14.166 -4.896 22.070 1.00 80.62 80 LEU A O 1
ATOM 631 N N . SER A 1 81 ? -13.459 -6.626 20.848 1.00 81.50 81 SER A N 1
ATOM 632 C CA . SER A 1 81 ? -14.197 -7.626 21.624 1.00 81.50 81 SER A CA 1
ATOM 633 C C . SER A 1 81 ? -13.478 -8.017 22.918 1.00 81.50 81 SER A C 1
ATOM 635 O O . SER A 1 81 ? -14.142 -8.164 23.947 1.00 81.50 81 SER A O 1
ATOM 637 N N . SER A 1 82 ? -12.143 -8.127 22.889 1.00 77.50 82 SER A N 1
ATOM 638 C CA . SER A 1 82 ? -11.320 -8.593 24.016 1.00 77.50 82 SER A CA 1
ATOM 639 C C . SER A 1 82 ? -10.837 -7.492 24.967 1.00 77.50 82 SER A C 1
ATOM 641 O O . SER A 1 82 ? -10.598 -7.777 26.139 1.00 77.50 82 SER A O 1
ATOM 643 N N . ARG A 1 83 ? -10.696 -6.240 24.506 1.00 67.44 83 ARG A N 1
ATOM 644 C CA . ARG A 1 83 ? -10.081 -5.134 25.272 1.00 67.44 83 ARG A CA 1
ATOM 645 C C . ARG A 1 83 ? -10.962 -3.882 25.356 1.00 67.44 83 ARG A C 1
ATOM 647 O O . ARG A 1 83 ? -10.464 -2.760 25.258 1.00 67.44 83 ARG A O 1
ATOM 654 N N . LYS A 1 84 ? -12.268 -4.068 25.576 1.00 60.97 84 LYS A N 1
ATOM 655 C CA . LYS A 1 84 ? -13.279 -2.988 25.615 1.00 60.97 84 LYS A CA 1
ATOM 656 C C . LYS A 1 84 ? -12.954 -1.823 26.556 1.00 60.97 84 LYS A C 1
ATOM 658 O O . LYS A 1 84 ? -13.417 -0.720 26.306 1.00 60.97 84 LYS A O 1
ATOM 663 N N . GLU A 1 85 ? -12.188 -2.062 27.619 1.00 59.41 85 GLU A N 1
ATOM 664 C CA . GLU A 1 85 ? -11.864 -1.038 28.623 1.00 59.41 85 GLU A CA 1
ATOM 665 C C . GLU A 1 85 ? -10.584 -0.247 28.307 1.00 59.41 85 GLU A C 1
ATOM 667 O O . GLU A 1 85 ? -10.417 0.850 28.823 1.00 59.41 85 GLU A O 1
ATOM 672 N N . VAL A 1 86 ? -9.699 -0.761 27.443 1.00 63.47 86 VAL A N 1
ATOM 673 C CA . VAL A 1 86 ? -8.352 -0.189 27.222 1.00 63.47 86 VAL A CA 1
ATOM 674 C C . VAL A 1 86 ? -8.220 0.475 25.850 1.00 63.47 86 VAL A C 1
ATOM 676 O O . VAL A 1 86 ? -7.363 1.333 25.650 1.00 63.47 86 VAL A O 1
ATOM 679 N N . VAL A 1 87 ? -9.057 0.092 24.883 1.00 64.06 87 VAL A N 1
ATOM 680 C CA . VAL A 1 87 ? -8.972 0.585 23.505 1.00 64.06 87 VAL A CA 1
ATOM 681 C C . VAL A 1 87 ? -9.914 1.769 23.303 1.00 64.06 87 VAL A C 1
ATOM 683 O O . VAL A 1 87 ? -11.133 1.629 23.331 1.00 64.06 87 VAL A O 1
ATOM 686 N N . ILE A 1 88 ? -9.335 2.943 23.054 1.00 61.41 88 ILE A N 1
ATOM 687 C CA . ILE A 1 88 ? -10.049 4.214 22.871 1.00 61.41 88 ILE A CA 1
ATOM 688 C C . ILE A 1 88 ? -10.532 4.365 21.421 1.00 61.41 88 ILE A C 1
ATOM 690 O O . ILE A 1 88 ? -11.611 4.897 21.171 1.00 61.41 88 ILE A O 1
ATOM 694 N N . ALA A 1 89 ? -9.725 3.920 20.454 1.00 63.41 89 ALA A N 1
ATOM 695 C CA . ALA A 1 89 ? -10.051 3.982 19.032 1.00 63.41 89 ALA A CA 1
ATOM 696 C C . ALA A 1 89 ? -9.248 2.948 18.235 1.00 63.41 89 ALA A C 1
ATOM 698 O O . ALA A 1 89 ? -8.100 2.661 18.576 1.00 63.41 89 ALA A O 1
ATOM 699 N N . VAL A 1 90 ? -9.837 2.447 17.148 1.00 72.06 90 VAL A N 1
ATOM 700 C CA . VAL A 1 90 ? -9.182 1.571 16.169 1.00 72.06 90 VAL A CA 1
ATOM 701 C C . VAL A 1 90 ? -9.478 2.098 14.768 1.00 72.06 90 VAL A C 1
ATOM 703 O O . VAL A 1 90 ? -10.627 2.391 14.450 1.00 72.06 90 VAL A O 1
ATOM 706 N N . THR A 1 91 ? -8.450 2.254 13.935 1.00 78.19 91 THR A N 1
ATOM 707 C CA . THR A 1 91 ? -8.574 2.728 12.547 1.00 78.19 91 THR A CA 1
ATOM 708 C C . THR A 1 91 ? -7.848 1.784 11.602 1.00 78.19 91 THR A C 1
ATOM 710 O O . THR A 1 91 ? -6.698 1.437 11.853 1.00 78.19 91 THR A O 1
ATOM 713 N N . ILE A 1 92 ? -8.508 1.405 10.505 1.00 76.12 92 ILE A N 1
ATOM 714 C CA . ILE A 1 92 ? -7.899 0.644 9.410 1.00 76.12 92 ILE A CA 1
ATOM 715 C C . ILE A 1 92 ? -7.601 1.613 8.270 1.00 76.12 92 ILE A C 1
ATOM 717 O O . ILE A 1 92 ? -8.519 2.228 7.724 1.00 76.12 92 ILE A O 1
ATOM 721 N N . ALA A 1 93 ? -6.333 1.739 7.898 1.00 73.94 93 ALA A N 1
ATOM 722 C CA . ALA A 1 93 ? -5.883 2.575 6.795 1.00 73.94 93 ALA A CA 1
ATOM 723 C C . ALA A 1 93 ? -5.262 1.704 5.704 1.00 73.94 93 ALA A C 1
ATOM 725 O O . ALA A 1 93 ? -4.451 0.835 5.995 1.00 73.94 93 ALA A O 1
ATOM 726 N N . ARG A 1 94 ? -5.612 1.938 4.438 1.00 66.31 94 ARG A N 1
ATOM 727 C CA . ARG A 1 94 ? -4.859 1.353 3.322 1.00 66.31 94 ARG A CA 1
ATOM 728 C C . ARG A 1 94 ? -3.534 2.104 3.217 1.00 66.31 94 ARG A C 1
ATOM 730 O O . ARG A 1 94 ? -3.549 3.323 3.045 1.00 66.31 94 ARG A O 1
ATOM 737 N N . SER A 1 95 ? -2.419 1.390 3.305 1.00 63.12 95 SER A N 1
ATOM 738 C CA . SER A 1 95 ? -1.107 1.899 2.930 1.00 63.12 95 SER A CA 1
ATOM 739 C C . SER A 1 95 ? -1.117 2.101 1.423 1.00 63.12 95 SER A C 1
ATOM 741 O O . SER A 1 95 ? -0.995 1.170 0.630 1.00 63.12 95 SER A O 1
ATOM 743 N N . MET A 1 96 ? -1.373 3.337 1.016 1.00 54.94 96 MET A N 1
ATOM 744 C CA . MET A 1 96 ? -1.145 3.746 -0.356 1.00 54.94 96 MET A CA 1
ATOM 745 C C . MET A 1 96 ? 0.279 4.283 -0.378 1.00 54.94 96 MET A C 1
ATOM 747 O O . MET A 1 96 ? 0.507 5.415 0.055 1.00 54.94 96 MET A O 1
ATOM 751 N N . SER A 1 97 ? 1.233 3.497 -0.883 1.00 48.38 97 SER A N 1
ATOM 752 C CA . SER A 1 97 ? 2.499 4.054 -1.369 1.00 48.38 97 SER A CA 1
ATOM 753 C C . SER A 1 97 ? 2.175 4.901 -2.596 1.00 48.38 97 SER A C 1
ATOM 755 O O . SER A 1 97 ? 2.292 4.471 -3.739 1.00 48.38 97 SER A O 1
ATOM 757 N N . ASN A 1 98 ? 1.638 6.094 -2.350 1.00 41.62 98 ASN A N 1
ATOM 758 C CA . ASN A 1 98 ? 1.222 7.001 -3.394 1.00 41.62 98 ASN A CA 1
ATOM 759 C C . ASN A 1 98 ? 2.443 7.761 -3.896 1.00 41.62 98 ASN A C 1
ATOM 761 O O . ASN A 1 98 ? 3.041 8.573 -3.190 1.00 41.62 98 ASN A O 1
ATOM 765 N N . ARG A 1 99 ? 2.710 7.559 -5.182 1.00 41.31 99 ARG A N 1
ATOM 766 C CA . ARG A 1 99 ? 3.583 8.332 -6.065 1.00 41.31 99 ARG A CA 1
ATOM 767 C C . ARG A 1 99 ? 3.130 9.800 -6.258 1.00 41.31 99 ARG A C 1
ATOM 769 O O . ARG A 1 99 ? 3.328 10.370 -7.319 1.00 41.31 99 ARG A O 1
ATOM 776 N N . PHE A 1 100 ? 2.506 10.431 -5.260 1.00 38.66 100 PHE A N 1
ATOM 777 C CA . PHE A 1 100 ? 1.888 11.764 -5.385 1.00 38.66 100 PHE A CA 1
ATOM 778 C C . PHE A 1 100 ? 2.261 12.756 -4.278 1.00 38.66 100 PHE A C 1
ATOM 780 O O . PHE A 1 100 ? 1.631 13.800 -4.153 1.00 38.66 100 PHE A O 1
ATOM 787 N N . MET A 1 101 ? 3.290 12.478 -3.478 1.00 37.78 101 MET A N 1
ATOM 788 C CA . MET A 1 101 ? 3.700 13.379 -2.394 1.00 37.78 101 MET A CA 1
ATOM 789 C C . MET A 1 101 ? 4.953 14.211 -2.721 1.00 37.78 101 MET A C 1
ATOM 791 O O . MET A 1 101 ? 5.764 14.464 -1.835 1.00 37.78 101 MET A O 1
ATOM 795 N N . LEU A 1 102 ? 5.123 14.628 -3.985 1.00 35.84 102 LEU A N 1
ATOM 796 C CA . LEU A 1 102 ? 6.235 15.496 -4.412 1.00 35.84 102 LEU A CA 1
ATOM 797 C C . LEU A 1 102 ? 5.858 16.721 -5.267 1.00 35.84 102 LEU A C 1
ATOM 799 O O . LEU A 1 102 ? 6.764 17.435 -5.674 1.00 35.84 102 LEU A O 1
ATOM 803 N N . ASP A 1 103 ? 4.575 17.058 -5.436 1.00 37.19 103 ASP A N 1
ATOM 804 C CA . ASP A 1 103 ? 4.183 18.350 -6.032 1.00 37.19 103 ASP A CA 1
ATOM 805 C C . ASP A 1 103 ? 3.610 19.293 -4.960 1.00 37.19 103 ASP A C 1
ATOM 807 O O . ASP A 1 103 ? 2.405 19.506 -4.845 1.00 37.19 103 ASP A O 1
ATOM 811 N N . PHE A 1 104 ? 4.504 19.847 -4.140 1.00 38.53 104 PHE A N 1
ATOM 812 C CA . PHE A 1 104 ? 4.272 21.079 -3.379 1.00 38.53 104 PHE A CA 1
ATOM 813 C C . PHE A 1 104 ? 5.482 21.999 -3.580 1.00 38.53 104 PHE A C 1
ATOM 815 O O . PHE A 1 104 ? 6.357 22.069 -2.717 1.00 38.53 104 PHE A O 1
ATOM 822 N N . GLN A 1 105 ? 5.530 22.687 -4.725 1.00 35.91 105 GLN A N 1
ATOM 823 C CA . GLN A 1 105 ? 6.246 23.954 -4.919 1.00 35.91 105 GLN A CA 1
ATOM 824 C C . GLN A 1 105 ? 5.470 24.852 -5.879 1.00 35.91 105 GLN A C 1
ATOM 826 O O . GLN A 1 105 ? 4.996 24.335 -6.914 1.00 35.91 105 GLN A O 1
#